Protein AF-F3FXT2-F1 (afdb_monomer_lite)

Radius of gyration: 11.12 Å; chains: 1; bounding box: 23×20×34 Å

InterPro domains:
  IPR006162 Phosphopantetheine attachment site [PS00012] (15-30)
  IPR009081 Phosphopantetheine binding ACP domain [PF00550] (3-54)
  IPR009081 Phosphopantetheine binding ACP domain [PS50075] (1-60)
  IPR036736 ACP-like superfamily [G3DSA:1.10.1200.10] (1-59)
  IPR036736 ACP-like superfamily [SSF47336] (1-54)

Structure (mmCIF, N/CA/C/O backbone):
data_AF-F3FXT2-F1
#
_entry.id   AF-F3FXT2-F1
#
loop_
_atom_site.group_PDB
_atom_site.id
_atom_site.type_symbol
_atom_site.label_atom_id
_atom_site.label_alt_id
_atom_site.label_comp_id
_atom_site.label_asym_id
_atom_site.label_entity_id
_atom_site.label_seq_id
_atom_site.pdbx_PDB_ins_code
_atom_site.Cartn_x
_atom_site.Cartn_y
_atom_site.Cartn_z
_atom_site.occupancy
_atom_site.B_iso_or_equiv
_atom_site.auth_seq_id
_atom_site.auth_comp_id
_atom_site.auth_asym_id
_atom_site.auth_atom_id
_atom_site.pdbx_PDB_model_num
ATOM 1 N N . VAL A 1 1 ? 2.358 -0.990 10.010 1.00 68.25 1 VAL A N 1
ATOM 2 C CA . VAL A 1 1 ? 2.083 0.150 9.108 1.00 68.25 1 VAL A CA 1
ATOM 3 C C . VAL A 1 1 ? 0.860 0.916 9.611 1.00 68.25 1 VAL A C 1
ATOM 5 O O . VAL A 1 1 ? 1.073 1.926 10.253 1.00 68.25 1 VAL A O 1
ATOM 8 N N . LEU A 1 2 ? -0.378 0.427 9.458 1.00 72.00 2 LEU A N 1
ATOM 9 C CA . LEU A 1 2 ? -1.587 1.200 9.820 1.00 72.00 2 LEU A CA 1
ATOM 10 C C . LEU A 1 2 ? -2.041 1.125 11.296 1.00 72.00 2 LEU A C 1
ATOM 12 O O . LEU A 1 2 ? -2.893 1.901 11.698 1.00 72.00 2 LEU A O 1
ATOM 16 N N . HIS A 1 3 ? -1.506 0.208 12.112 1.00 74.81 3 HIS A N 1
ATOM 17 C CA . HIS A 1 3 ? -1.957 -0.037 13.502 1.00 74.81 3 HIS A CA 1
ATOM 18 C C . HIS A 1 3 ? -3.486 -0.209 13.669 1.00 74.81 3 HIS A C 1
ATOM 20 O O . HIS A 1 3 ? -4.017 0.001 14.757 1.00 74.81 3 HIS A O 1
ATOM 26 N N . ALA A 1 4 ? -4.189 -0.620 12.610 1.00 79.50 4 ALA A N 1
ATOM 27 C CA . ALA A 1 4 ? -5.610 -0.936 12.649 1.00 79.50 4 ALA A CA 1
ATOM 28 C C . ALA A 1 4 ? -5.827 -2.372 13.174 1.00 79.50 4 ALA A C 1
ATOM 30 O O . ALA A 1 4 ? -5.056 -3.267 12.811 1.00 79.50 4 ALA A O 1
ATOM 31 N N . PRO A 1 5 ? -6.854 -2.616 14.011 1.00 77.94 5 PRO A N 1
ATOM 32 C CA . PRO A 1 5 ? -7.123 -3.936 14.585 1.00 77.94 5 PRO A CA 1
ATOM 33 C C . PRO A 1 5 ? -7.590 -4.964 13.542 1.00 77.94 5 PRO A C 1
ATOM 35 O O . PRO A 1 5 ? -7.347 -6.156 13.710 1.00 77.94 5 PRO A O 1
ATOM 38 N N . GLN A 1 6 ? -8.224 -4.510 12.460 1.00 84.75 6 GLN A N 1
ATOM 39 C CA . GLN A 1 6 ? -8.614 -5.320 11.310 1.00 84.75 6 GLN A CA 1
ATOM 40 C C . GLN A 1 6 ? -8.559 -4.449 10.051 1.00 84.75 6 GLN A C 1
ATOM 42 O O . GLN A 1 6 ? -8.826 -3.252 10.128 1.00 84.75 6 GLN A O 1
ATOM 47 N N . VAL A 1 7 ? -8.178 -5.047 8.921 1.00 90.06 7 VAL A N 1
ATOM 48 C CA . VAL A 1 7 ? -8.134 -4.399 7.603 1.00 90.06 7 VAL A CA 1
ATOM 49 C C . VAL A 1 7 ? -8.840 -5.321 6.612 1.00 90.06 7 VAL A C 1
ATOM 51 O O . VAL A 1 7 ? -8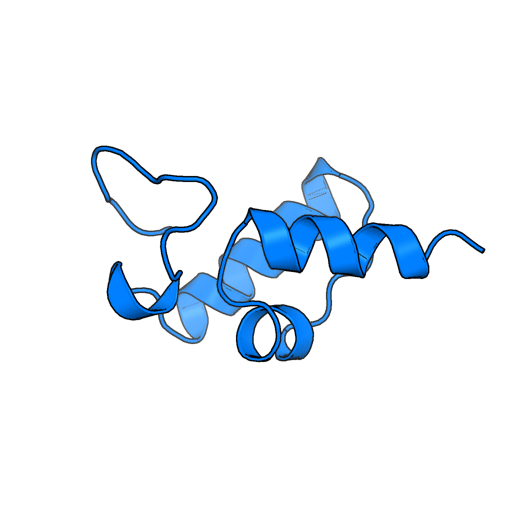.454 -6.484 6.470 1.00 90.06 7 VAL A O 1
ATOM 54 N N . GLY A 1 8 ? -9.899 -4.822 5.985 1.00 93.75 8 GLY A N 1
ATOM 55 C CA . GLY A 1 8 ? -10.624 -5.456 4.891 1.00 93.75 8 GLY A CA 1
ATOM 56 C C . GLY A 1 8 ? -9.891 -5.325 3.555 1.00 93.75 8 GLY A C 1
ATOM 57 O O . GLY A 1 8 ? -8.999 -4.495 3.391 1.00 93.75 8 GLY A O 1
ATOM 58 N N . LEU A 1 9 ? -10.261 -6.162 2.583 1.00 94.38 9 LEU A N 1
ATOM 59 C CA . LEU A 1 9 ? -9.630 -6.150 1.257 1.00 94.38 9 LEU A CA 1
ATOM 60 C C . LEU A 1 9 ? -9.976 -4.895 0.440 1.00 94.38 9 LEU A C 1
ATOM 62 O O . LEU A 1 9 ? -9.162 -4.450 -0.369 1.00 94.38 9 LEU A O 1
ATOM 66 N N . ASP A 1 10 ? -11.151 -4.326 0.702 1.00 95.81 10 ASP A N 1
ATOM 67 C CA . ASP A 1 10 ? -11.684 -3.128 0.048 1.00 95.81 10 ASP A CA 1
ATOM 68 C C . ASP A 1 10 ? -11.511 -1.867 0.914 1.00 95.81 10 ASP A C 1
ATOM 70 O O . ASP A 1 10 ? -11.979 -0.790 0.549 1.00 95.81 10 ASP A O 1
ATOM 74 N N . ASP A 1 11 ? -10.836 -1.980 2.065 1.00 95.25 11 ASP A N 1
ATOM 75 C CA . ASP A 1 11 ? -10.571 -0.822 2.912 1.00 95.25 11 ASP A CA 1
ATOM 7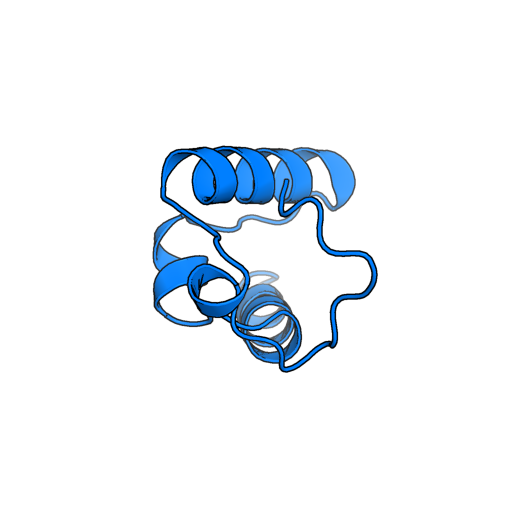6 C C . ASP A 1 11 ? -9.519 0.074 2.256 1.00 95.25 11 ASP A C 1
ATOM 78 O O . ASP A 1 11 ? -8.414 -0.357 1.902 1.00 95.25 11 ASP A O 1
ATOM 82 N N . HIS A 1 12 ? -9.848 1.356 2.140 1.00 95.69 12 HIS A N 1
ATOM 83 C CA . HIS A 1 12 ? -8.973 2.336 1.526 1.00 95.69 12 HIS A CA 1
ATOM 84 C C . HIS A 1 12 ? -7.800 2.673 2.458 1.00 95.69 12 HIS A C 1
ATOM 86 O O . HIS A 1 12 ? -7.978 3.223 3.550 1.00 95.69 12 HIS A O 1
ATOM 92 N N . PHE A 1 13 ? -6.569 2.408 2.010 1.00 95.69 13 PHE A N 1
ATOM 93 C CA . PHE A 1 13 ? -5.345 2.567 2.804 1.00 95.69 13 PHE A CA 1
ATOM 94 C C . PHE A 1 13 ? -5.240 3.939 3.487 1.00 95.69 13 PHE A C 1
ATOM 96 O O . PHE A 1 13 ? -4.878 4.032 4.661 1.00 95.69 13 PHE A O 1
ATOM 103 N N . PHE A 1 14 ? -5.570 5.011 2.764 1.00 93.94 14 PHE A N 1
ATOM 104 C CA . PHE A 1 14 ? -5.474 6.377 3.284 1.00 93.94 14 PHE A CA 1
ATOM 105 C C . PHE A 1 14 ? -6.621 6.744 4.239 1.00 93.94 14 PHE A C 1
ATOM 107 O O . PHE A 1 14 ? -6.424 7.580 5.117 1.00 93.94 14 PHE A O 1
ATOM 114 N N . GLU A 1 15 ? -7.788 6.102 4.126 1.00 94.06 15 GLU A N 1
ATOM 115 C CA . GLU A 1 15 ? -8.904 6.326 5.061 1.00 94.06 15 GLU A CA 1
ATOM 116 C C . GLU A 1 15 ? -8.640 5.637 6.403 1.00 94.06 15 GLU A C 1
ATOM 118 O O . GLU A 1 15 ? -9.010 6.152 7.456 1.00 94.06 15 GLU A O 1
ATOM 123 N N . LEU A 1 16 ? -7.883 4.536 6.383 1.00 93.50 16 LEU A N 1
ATOM 124 C CA . LEU A 1 16 ? -7.373 3.862 7.578 1.00 93.50 16 LEU A CA 1
ATOM 125 C C . LEU A 1 16 ? -6.211 4.605 8.272 1.00 93.50 16 LEU A C 1
ATOM 127 O O . LEU A 1 16 ? -5.589 4.061 9.184 1.00 93.50 16 LEU A O 1
ATOM 131 N N . GLY A 1 17 ? -5.886 5.832 7.851 1.00 91.75 17 GLY A N 1
ATOM 132 C CA . GLY A 1 17 ? -4.791 6.632 8.413 1.00 91.75 17 GLY A CA 1
ATOM 133 C C . GLY A 1 17 ? -3.432 6.417 7.740 1.00 91.75 17 GLY A C 1
ATOM 134 O O . GLY A 1 17 ? -2.399 6.840 8.266 1.00 91.75 17 GLY A O 1
ATOM 135 N N . GLY A 1 18 ? -3.403 5.766 6.576 1.00 94.19 18 GLY A N 1
ATOM 136 C CA . GLY A 1 18 ? -2.209 5.639 5.749 1.00 94.19 18 GLY A CA 1
ATOM 137 C C . GLY A 1 18 ? -1.709 6.988 5.234 1.00 94.19 18 GLY A C 1
ATOM 138 O O . GLY A 1 18 ? -2.483 7.866 4.871 1.00 94.19 18 GLY A O 1
ATOM 139 N N . HIS A 1 19 ? -0.389 7.156 5.175 1.00 93.50 19 HIS A N 1
ATOM 140 C CA . HIS A 1 19 ? 0.263 8.367 4.667 1.00 93.50 19 HIS A CA 1
ATOM 141 C C . HIS A 1 19 ? 1.559 8.023 3.926 1.00 93.50 19 HIS A C 1
ATOM 143 O O . HIS A 1 19 ? 2.002 6.877 3.943 1.00 93.50 19 HIS A O 1
ATOM 149 N N . SER A 1 20 ? 2.204 9.008 3.294 1.00 92.06 20 SER A N 1
ATOM 150 C CA . SER A 1 20 ? 3.315 8.782 2.353 1.00 92.06 20 SER A CA 1
ATOM 151 C C . SER A 1 20 ? 4.461 7.932 2.916 1.00 92.06 20 SER A C 1
ATOM 153 O O . SER A 1 20 ? 4.954 7.042 2.234 1.00 92.06 20 SER A O 1
ATOM 155 N N . LEU A 1 21 ? 4.863 8.145 4.174 1.00 94.44 21 LEU A N 1
ATOM 156 C CA . LEU A 1 21 ? 5.894 7.313 4.811 1.00 94.44 21 LEU A CA 1
ATOM 157 C C . LEU A 1 21 ? 5.437 5.855 4.993 1.00 94.44 21 LEU A C 1
ATOM 159 O O . LEU A 1 21 ? 6.195 4.934 4.700 1.00 94.44 21 LEU A O 1
ATOM 163 N N . LEU A 1 22 ? 4.199 5.643 5.442 1.00 95.06 22 LEU A N 1
ATOM 164 C CA . LEU A 1 22 ? 3.615 4.308 5.579 1.00 95.06 22 LEU A CA 1
ATOM 165 C C . LEU A 1 22 ? 3.451 3.619 4.218 1.00 95.06 22 LEU A C 1
ATOM 167 O O . LEU A 1 22 ? 3.698 2.422 4.112 1.00 95.06 22 LEU A O 1
ATOM 171 N N . ALA A 1 23 ? 3.098 4.373 3.178 1.00 95.00 23 ALA A N 1
ATOM 172 C CA . ALA A 1 23 ? 3.017 3.893 1.803 1.00 95.00 23 ALA A CA 1
ATOM 173 C C . ALA A 1 23 ? 4.388 3.431 1.281 1.00 95.00 23 ALA A C 1
ATOM 175 O O . ALA A 1 23 ? 4.513 2.323 0.764 1.00 95.00 23 ALA A O 1
ATOM 176 N N . VAL A 1 24 ? 5.445 4.226 1.489 1.00 95.19 24 VAL A N 1
ATOM 177 C CA . VAL A 1 24 ? 6.825 3.850 1.128 1.00 95.19 24 VAL A CA 1
ATOM 178 C C . VAL A 1 24 ? 7.263 2.577 1.858 1.00 95.19 24 VAL A C 1
ATOM 180 O O . VAL A 1 24 ? 7.856 1.683 1.249 1.00 95.19 24 VAL A O 1
ATOM 183 N N . GLN A 1 25 ? 6.949 2.463 3.151 1.00 94.88 25 GLN A N 1
ATOM 184 C CA . GLN A 1 25 ? 7.232 1.258 3.937 1.00 94.88 25 GLN A CA 1
ATOM 185 C C . GLN A 1 25 ? 6.460 0.035 3.427 1.00 94.88 25 GLN A C 1
ATOM 187 O O . GLN A 1 25 ? 7.044 -1.041 3.305 1.00 94.88 25 GLN A O 1
ATOM 192 N N . LEU A 1 26 ? 5.172 0.193 3.106 1.00 93.88 26 LEU A N 1
ATOM 193 C CA . LEU A 1 26 ? 4.334 -0.872 2.558 1.00 93.88 26 LEU A CA 1
ATOM 194 C C . LEU A 1 26 ? 4.892 -1.378 1.226 1.00 93.88 26 LEU A C 1
ATOM 196 O O . LEU A 1 26 ? 5.129 -2.574 1.085 1.00 93.88 26 LEU A O 1
ATOM 200 N N . VAL A 1 27 ? 5.177 -0.478 0.285 1.00 93.19 27 VAL A N 1
ATOM 201 C CA . VAL A 1 27 ? 5.728 -0.829 -1.033 1.00 93.19 27 VAL A CA 1
ATOM 202 C C . VAL A 1 27 ? 7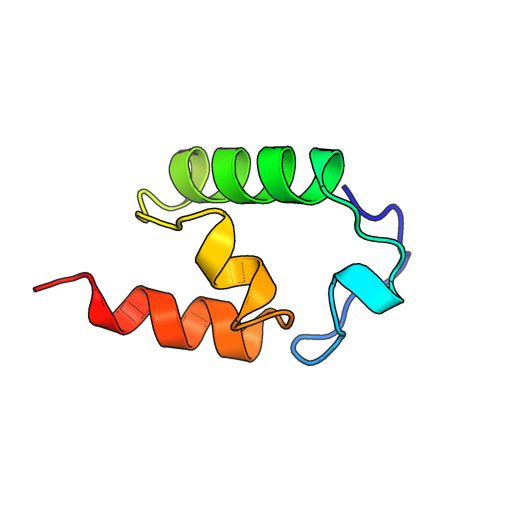.074 -1.543 -0.904 1.00 93.19 27 VAL A C 1
ATOM 204 O O . VAL A 1 27 ? 7.302 -2.563 -1.553 1.00 93.19 27 VAL A O 1
ATOM 207 N N . SER A 1 28 ? 7.951 -1.059 -0.021 1.00 93.44 28 SER A N 1
ATOM 208 C CA . SER A 1 28 ? 9.248 -1.701 0.237 1.00 93.44 28 SER A CA 1
ATOM 209 C C . SER A 1 28 ? 9.072 -3.119 0.792 1.00 93.44 28 SER A C 1
ATOM 211 O O . SER A 1 28 ? 9.744 -4.050 0.355 1.00 93.44 28 SER A O 1
ATOM 213 N N . CYS A 1 29 ? 8.120 -3.298 1.710 1.00 93.12 29 CYS A N 1
ATOM 214 C CA . CYS A 1 29 ? 7.770 -4.595 2.278 1.00 93.12 29 CYS A CA 1
ATOM 215 C C . CYS A 1 29 ? 7.190 -5.559 1.230 1.00 93.12 29 CYS A C 1
ATOM 217 O O . CYS A 1 29 ? 7.536 -6.739 1.244 1.00 93.12 29 CYS A O 1
ATOM 219 N N . LEU A 1 30 ? 6.320 -5.082 0.333 1.00 92.25 30 LEU A N 1
ATOM 220 C CA . LEU A 1 30 ? 5.732 -5.902 -0.731 1.00 92.25 30 LEU A CA 1
ATOM 221 C C . LEU A 1 30 ? 6.810 -6.440 -1.677 1.00 92.25 30 LEU A C 1
ATOM 223 O O . LEU A 1 30 ? 6.868 -7.647 -1.906 1.00 92.25 30 LEU A O 1
ATOM 227 N N . ARG A 1 31 ? 7.723 -5.570 -2.126 1.00 90.81 31 ARG A N 1
ATOM 228 C CA . ARG A 1 31 ? 8.869 -5.946 -2.971 1.00 90.81 31 ARG A CA 1
ATOM 229 C C . ARG A 1 31 ? 9.745 -7.014 -2.315 1.00 90.81 31 ARG A C 1
ATOM 231 O O . ARG A 1 31 ? 10.124 -7.981 -2.959 1.00 90.81 31 ARG A O 1
ATOM 238 N N . GLN A 1 32 ? 10.038 -6.861 -1.021 1.00 92.56 32 GLN A N 1
ATOM 239 C CA . GLN A 1 32 ? 10.890 -7.799 -0.280 1.00 92.56 32 GLN A CA 1
ATOM 240 C C . GLN A 1 32 ? 10.230 -9.153 -0.001 1.00 92.56 32 GLN A C 1
ATOM 242 O O . GLN A 1 32 ? 10.935 -10.152 0.102 1.00 92.56 32 GLN A O 1
ATOM 247 N N . ARG A 1 33 ? 8.907 -9.192 0.198 1.00 94.19 33 ARG A N 1
ATOM 248 C CA . ARG A 1 33 ? 8.194 -10.417 0.601 1.00 94.19 33 ARG A CA 1
ATOM 249 C C . ARG A 1 33 ? 7.628 -11.220 -0.559 1.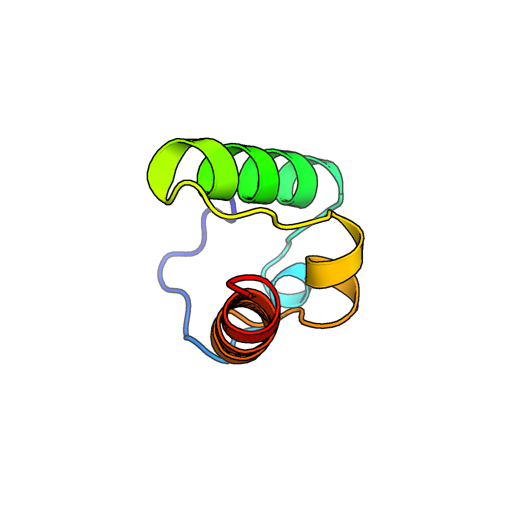00 94.19 33 ARG A C 1
ATOM 251 O O . ARG A 1 33 ? 7.496 -12.430 -0.420 1.00 94.19 33 ARG A O 1
ATOM 258 N N . PHE A 1 34 ? 7.244 -10.551 -1.639 1.00 90.00 34 PHE A N 1
ATOM 259 C CA . PHE A 1 34 ? 6.507 -11.171 -2.739 1.00 90.00 34 PHE A CA 1
ATOM 260 C C . PHE A 1 34 ? 7.233 -11.067 -4.080 1.00 90.00 34 PHE A C 1
ATOM 262 O O . PHE A 1 34 ? 6.688 -11.526 -5.074 1.00 90.00 34 PHE A O 1
ATOM 269 N N . GLU A 1 35 ? 8.428 -10.463 -4.115 1.00 86.94 35 GLU A N 1
ATOM 270 C CA . GLU A 1 35 ? 9.227 -10.285 -5.340 1.00 86.94 35 GLU A CA 1
ATOM 271 C C . GLU A 1 35 ? 8.446 -9.581 -6.470 1.00 86.94 35 GLU A C 1
ATOM 273 O O . GLU A 1 35 ? 8.699 -9.787 -7.652 1.00 86.94 35 GLU A O 1
ATOM 278 N N . VAL A 1 36 ? 7.490 -8.722 -6.097 1.00 87.94 36 VAL A N 1
ATOM 279 C CA . VAL A 1 36 ? 6.657 -7.945 -7.025 1.00 87.94 36 VAL A CA 1
ATOM 280 C C . VAL A 1 36 ? 7.222 -6.546 -7.244 1.00 87.94 36 VAL A C 1
ATOM 282 O O . VAL A 1 36 ? 7.653 -5.879 -6.298 1.00 87.94 36 VAL A O 1
ATOM 285 N N . GLU A 1 37 ? 7.145 -6.052 -8.478 1.00 84.88 37 GLU A N 1
ATOM 286 C CA . GLU A 1 37 ? 7.391 -4.643 -8.776 1.00 84.88 37 GLU A CA 1
ATOM 287 C C . GLU A 1 37 ? 6.119 -3.824 -8.551 1.00 84.88 37 GLU A C 1
ATOM 289 O O . GLU A 1 37 ? 5.235 -3.762 -9.395 1.00 84.88 37 GLU A O 1
ATOM 294 N N . VAL A 1 38 ? 6.032 -3.183 -7.385 1.00 89.81 38 VAL A N 1
ATOM 295 C CA . VAL A 1 38 ? 4.970 -2.214 -7.070 1.00 89.81 38 VAL A CA 1
ATOM 296 C C . VAL A 1 38 ? 5.592 -0.831 -6.988 1.00 89.81 38 VAL A C 1
ATOM 298 O O . VAL A 1 38 ? 6.527 -0.628 -6.206 1.00 89.81 38 VAL A O 1
ATOM 301 N N . ALA A 1 39 ? 5.126 0.130 -7.780 1.00 91.81 39 ALA A N 1
ATOM 302 C CA . ALA A 1 39 ? 5.515 1.529 -7.667 1.00 91.81 39 ALA A CA 1
ATOM 303 C C . ALA A 1 39 ? 4.688 2.236 -6.584 1.00 91.81 39 ALA A C 1
ATOM 305 O O . ALA A 1 39 ? 3.554 1.874 -6.287 1.00 91.81 39 ALA A O 1
ATOM 306 N N . LEU A 1 40 ? 5.240 3.302 -5.996 1.00 92.94 40 LEU A N 1
ATOM 307 C CA . LEU A 1 40 ? 4.500 4.098 -5.011 1.00 92.94 40 LEU A CA 1
ATOM 308 C C . LEU A 1 40 ? 3.215 4.693 -5.605 1.00 92.94 40 LEU A C 1
ATOM 310 O O . LEU A 1 40 ? 2.199 4.744 -4.921 1.00 92.94 40 LEU A O 1
ATOM 314 N N . GLY A 1 41 ? 3.261 5.111 -6.874 1.00 94.12 41 GLY A N 1
ATOM 315 C CA . GLY A 1 41 ? 2.099 5.633 -7.593 1.00 94.12 41 GLY A CA 1
ATOM 316 C C . GLY A 1 41 ? 0.961 4.619 -7.725 1.00 94.12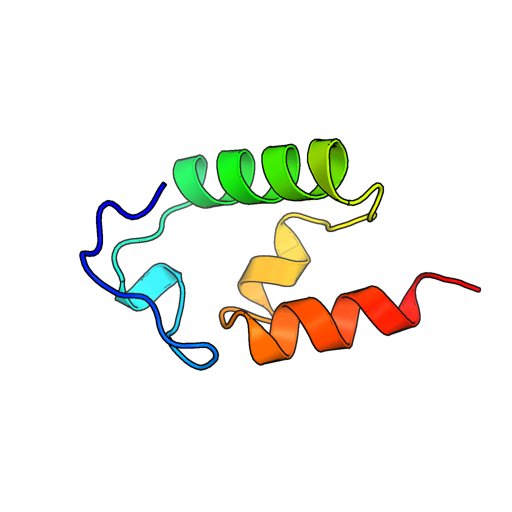 41 GLY A C 1
ATOM 317 O O . GLY A 1 41 ? -0.198 5.024 -7.710 1.00 94.12 41 GLY A O 1
ATOM 318 N N . ASP A 1 42 ? 1.267 3.319 -7.758 1.00 94.06 42 ASP A N 1
ATOM 319 C CA . ASP A 1 42 ? 0.246 2.278 -7.895 1.00 94.06 42 ASP A CA 1
ATOM 320 C C . ASP A 1 42 ? -0.669 2.233 -6.679 1.00 94.06 42 ASP A C 1
ATOM 322 O O . ASP A 1 42 ? -1.868 2.066 -6.852 1.00 94.06 42 ASP A O 1
ATOM 326 N N . LEU A 1 43 ? -0.144 2.471 -5.472 1.00 94.62 43 LEU A N 1
ATOM 327 C CA . LEU A 1 43 ? -0.957 2.553 -4.255 1.00 94.62 43 LEU A CA 1
ATOM 328 C C . LEU A 1 43 ? -1.868 3.791 -4.244 1.00 94.62 43 LEU A C 1
ATOM 330 O O . LEU A 1 43 ? -2.927 3.768 -3.630 1.00 94.62 43 LEU A O 1
ATOM 334 N N . PHE A 1 44 ? -1.476 4.881 -4.908 1.00 94.44 44 PHE A N 1
ATOM 335 C CA . PHE A 1 44 ? -2.345 6.054 -5.045 1.00 94.44 44 PHE A CA 1
ATOM 336 C C . PHE A 1 44 ? -3.463 5.827 -6.067 1.00 94.44 44 PHE A C 1
ATOM 338 O O . PHE A 1 44 ? -4.554 6.359 -5.885 1.00 94.44 44 PHE A O 1
ATOM 345 N N . MET A 1 45 ? -3.201 5.060 -7.131 1.00 95.38 45 MET A N 1
ATOM 346 C CA . MET A 1 45 ? -4.217 4.707 -8.130 1.00 95.38 45 MET A CA 1
ATOM 347 C C . MET A 1 45 ? -5.118 3.549 -7.684 1.00 95.38 45 MET A C 1
ATOM 349 O O . MET A 1 45 ? -6.276 3.497 -8.082 1.00 95.38 45 MET A O 1
ATOM 353 N N . HIS A 1 46 ? -4.591 2.652 -6.854 1.00 96.69 46 HIS A N 1
ATOM 354 C CA . HIS A 1 46 ? -5.235 1.430 -6.380 1.00 96.69 46 HIS A CA 1
ATOM 355 C C . HIS A 1 46 ? -5.114 1.365 -4.845 1.00 96.69 46 HIS A C 1
ATOM 357 O O . HIS A 1 46 ? -4.251 0.661 -4.311 1.00 96.69 46 HIS A O 1
ATOM 363 N N . PRO A 1 47 ? -5.899 2.175 -4.117 1.00 96.00 47 PRO A N 1
ATOM 364 C CA . PRO A 1 47 ? -5.719 2.395 -2.683 1.00 96.00 47 PRO A CA 1
ATOM 365 C C . PRO A 1 47 ? -6.239 1.260 -1.793 1.00 96.00 47 PRO A C 1
ATOM 367 O O . PRO A 1 47 ? -6.007 1.297 -0.582 1.00 96.00 47 PRO A O 1
ATOM 370 N N . THR A 1 48 ? -6.928 0.267 -2.357 1.00 96.00 48 THR A N 1
ATOM 371 C CA . THR A 1 48 ? -7.366 -0.943 -1.646 1.00 96.00 48 THR A CA 1
ATOM 372 C C . THR A 1 48 ? -6.448 -2.134 -1.935 1.00 96.00 48 THR A C 1
ATOM 374 O O . THR A 1 48 ? -5.703 -2.158 -2.918 1.00 96.00 48 THR A O 1
ATOM 377 N N . ILE A 1 49 ? -6.501 -3.165 -1.087 1.00 93.00 49 ILE A N 1
ATOM 378 C CA . ILE A 1 49 ? -5.710 -4.391 -1.285 1.00 93.00 49 ILE A CA 1
ATOM 379 C C . ILE A 1 49 ? -6.171 -5.124 -2.551 1.00 93.00 49 ILE A C 1
ATOM 381 O O . ILE A 1 49 ? -5.328 -5.587 -3.321 1.00 93.00 49 ILE A O 1
ATOM 385 N N . CYS A 1 50 ? -7.487 -5.216 -2.770 1.00 94.56 50 CYS A N 1
ATOM 386 C CA . CYS A 1 50 ? -8.080 -5.832 -3.958 1.00 94.56 50 CYS A CA 1
ATOM 387 C C . CYS A 1 50 ? -7.562 -5.192 -5.253 1.00 94.56 50 CYS A C 1
ATOM 389 O O . CYS A 1 50 ? -7.065 -5.894 -6.136 1.00 94.56 50 CYS A O 1
ATOM 391 N N . GLU A 1 51 ? -7.645 -3.865 -5.361 1.00 95.25 51 GLU A N 1
ATOM 392 C CA . GLU A 1 51 ? -7.233 -3.145 -6.569 1.00 95.25 51 GLU A CA 1
ATOM 393 C C . GLU A 1 51 ? -5.718 -3.231 -6.786 1.00 95.25 51 GLU A C 1
ATOM 395 O O . GLU A 1 51 ? -5.266 -3.456 -7.910 1.00 95.25 51 GLU A O 1
ATOM 400 N N . LEU A 1 52 ? -4.920 -3.093 -5.717 1.00 93.69 52 LEU A N 1
ATOM 401 C CA . LEU A 1 52 ? -3.463 -3.159 -5.818 1.00 93.69 52 LEU A CA 1
ATOM 402 C C . LEU A 1 52 ? -2.991 -4.556 -6.240 1.00 93.69 52 LEU A C 1
ATOM 404 O O . LEU A 1 52 ? -2.095 -4.687 -7.069 1.00 93.69 52 LEU A O 1
ATOM 408 N N . ALA A 1 53 ? -3.601 -5.615 -5.705 1.00 91.81 53 ALA A N 1
ATOM 409 C CA . ALA A 1 53 ? -3.275 -6.982 -6.099 1.00 91.81 53 ALA A CA 1
ATOM 410 C C . ALA A 1 53 ? -3.643 -7.257 -7.566 1.00 91.81 53 ALA A C 1
ATOM 412 O O . ALA A 1 53 ? -2.885 -7.920 -8.277 1.00 91.81 53 ALA A O 1
ATOM 413 N N . ALA A 1 54 ? -4.775 -6.719 -8.031 1.00 91.50 54 ALA A N 1
ATOM 414 C CA . ALA A 1 54 ? -5.193 -6.840 -9.423 1.00 91.50 54 ALA A CA 1
ATOM 415 C C . ALA A 1 54 ? -4.217 -6.137 -10.382 1.00 91.50 54 ALA A C 1
ATOM 417 O O . ALA A 1 54 ? -3.895 -6.695 -11.431 1.00 91.50 54 ALA A O 1
ATOM 418 N N . SER A 1 55 ? -3.687 -4.964 -10.014 1.00 87.69 55 SER A N 1
ATOM 419 C CA . SER A 1 55 ? -2.729 -4.233 -10.857 1.00 87.69 55 SER A CA 1
ATOM 420 C C . SER A 1 55 ? -1.360 -4.920 -10.944 1.00 87.69 55 SER A C 1
ATOM 422 O O . SER A 1 55 ? -0.738 -4.902 -12.010 1.00 87.69 55 SER A O 1
ATOM 424 N N . CYS A 1 56 ? -0.934 -5.627 -9.889 1.00 79.31 56 CYS A N 1
ATOM 425 C CA . CYS A 1 56 ? 0.313 -6.404 -9.873 1.00 79.31 56 CYS A CA 1
ATOM 426 C C . CYS A 1 56 ? 0.325 -7.560 -10.890 1.00 79.31 56 CYS A C 1
ATOM 428 O O . CYS A 1 56 ? 1.384 -7.921 -11.400 1.00 79.31 56 CYS A O 1
ATOM 430 N N . HIS A 1 57 ? -0.835 -8.143 -11.214 1.00 62.69 57 HIS A N 1
ATOM 431 C CA . HIS A 1 57 ? -0.924 -9.276 -12.146 1.00 62.69 57 HIS A CA 1
ATOM 432 C C . HIS A 1 57 ? -0.619 -8.880 -13.604 1.00 62.69 57 HIS A C 1
ATOM 434 O O . HIS A 1 57 ? -0.308 -9.734 -14.430 1.00 62.69 57 HIS A O 1
ATOM 440 N N . SER A 1 58 ? -0.664 -7.583 -13.915 1.00 56.78 58 SER A N 1
ATOM 441 C CA . SER A 1 58 ? -0.409 -7.034 -15.254 1.00 56.78 58 SER A CA 1
ATOM 442 C C . SER A 1 58 ? 1.081 -6.901 -15.605 1.00 56.78 58 SER A C 1
ATOM 444 O O . SER A 1 58 ? 1.398 -6.648 -16.764 1.00 56.78 58 SER A O 1
ATOM 446 N N . GLY A 1 59 ? 1.986 -7.030 -14.625 1.00 52.72 59 GLY A N 1
ATOM 447 C CA . GLY A 1 59 ? 3.431 -6.806 -14.792 1.00 52.72 59 GLY A CA 1
ATOM 448 C C . GLY A 1 59 ? 4.283 -8.064 -15.008 1.00 52.72 59 GLY A C 1
ATOM 449 O O . GLY A 1 59 ? 5.474 -7.942 -15.268 1.00 52.72 59 GLY A O 1
ATOM 450 N N . LEU A 1 60 ? 3.701 -9.265 -14.909 1.00 49.34 60 LEU A N 1
ATOM 451 C CA . LEU A 1 60 ? 4.390 -10.556 -15.089 1.00 49.34 60 LEU A CA 1
ATOM 452 C C . LEU A 1 60 ? 4.333 -11.038 -16.551 1.00 49.34 60 LEU A C 1
ATOM 454 O O . LEU A 1 60 ? 3.870 -12.148 -16.821 1.00 49.34 60 LEU A O 1
ATOM 458 N N . SER A 1 61 ? 4.765 -10.195 -17.495 1.00 41.16 61 SER A N 1
ATOM 459 C CA . SER A 1 61 ? 4.929 -10.595 -18.901 1.00 41.16 61 SER A CA 1
ATOM 460 C C . SER A 1 61 ? 6.367 -10.939 -19.256 1.00 41.16 61 SER A C 1
ATOM 462 O O . SER A 1 61 ? 7.295 -10.362 -18.651 1.00 41.16 61 SER A 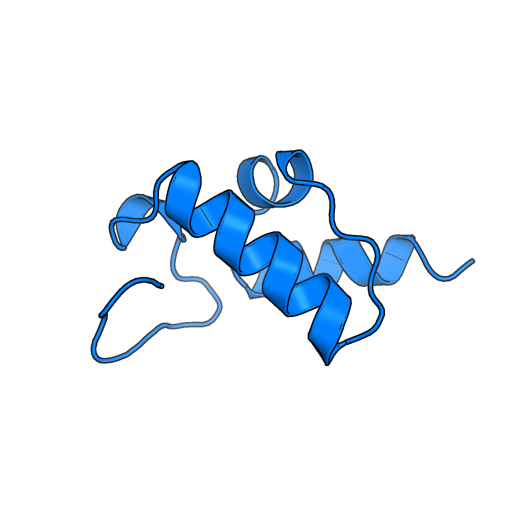O 1
#

Foldseek 3Di:
DLPDPDADQFDFCVVSVDDDVNLVVVQVVCCVPPVFDDDSVLCVVQRGNNSSVVVRVVPPD

Secondary structure (DSSP, 8-state):
----S---TT--TTTTT--HHHHHHHHHHHHHHH-----HHHHHHS-SHHHHHHHHGGG--

Sequence (61 aa):
VLHAPQVGLDDHFFELGGHSLLAVQLVSCLRQRFEVEVALGDLFMHPTICELAASCHSGLS

pLDDT: mean 87.93, std 12.3, range [41.16, 96.69]

Organism: NCBI:txid629262